Protein AF-A0A4Q3N3R0-F1 (afdb_monomer_lite)

Foldseek 3Di:
DWDDDPVDIDDDDDPVCPVVVQVVLQVDADVNHRDHGDDDDD

Secondary structure (DSSP, 8-state):
-EEE-SS-EEE---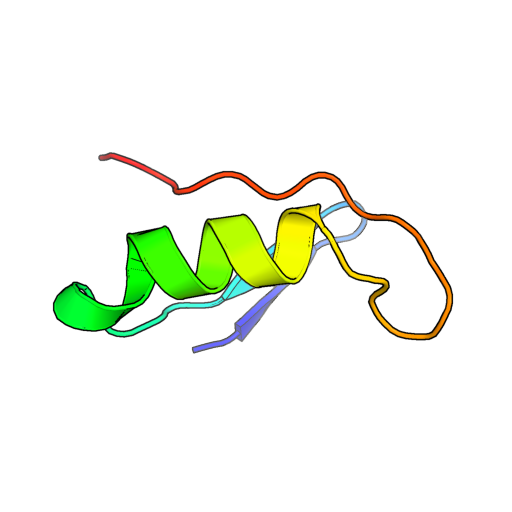TTTHHHHHHHHHHS-BTTB---------

Sequence (42 aa):
KIDINEFSTYVAIERSVARDAAAKLAAGTVKGKRVKVRLLED

pLDDT: mean 93.46, std 5.92, range [59.09, 96.44]

Radius of gyration: 10.55 Å; chains: 1; bounding box: 24×22×17 Å

Structure (mmCIF, N/CA/C/O backbone):
data_AF-A0A4Q3N3R0-F1
#
_entry.id   AF-A0A4Q3N3R0-F1
#
loop_
_atom_site.group_PDB
_atom_site.id
_atom_site.type_symbol
_atom_site.label_atom_id
_atom_site.label_alt_id
_atom_site.label_comp_id
_atom_site.label_asym_id
_atom_site.label_entity_id
_atom_site.label_seq_id
_atom_site.pdbx_PDB_ins_code
_atom_site.Cartn_x
_atom_site.Cartn_y
_atom_site.Cartn_z
_atom_site.occupancy
_atom_site.B_iso_or_equiv
_atom_site.auth_seq_id
_atom_site.auth_comp_id
_atom_site.auth_asym_id
_atom_sit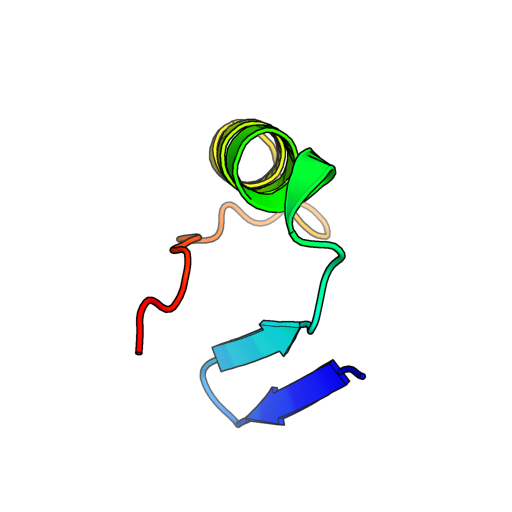e.auth_atom_id
_atom_site.pdbx_PDB_model_num
ATOM 1 N N . LYS A 1 1 ? -1.745 -13.022 -0.886 1.00 92.38 1 LYS A N 1
ATOM 2 C CA . LYS A 1 1 ? -0.788 -13.419 -1.954 1.00 92.38 1 LYS A CA 1
ATOM 3 C C . LYS A 1 1 ? -0.087 -12.165 -2.455 1.00 92.38 1 LYS A C 1
ATOM 5 O O . LYS A 1 1 ? -0.757 -11.146 -2.562 1.00 92.38 1 LYS A O 1
ATOM 10 N N . ILE A 1 2 ? 1.218 -12.230 -2.711 1.00 95.75 2 ILE A N 1
ATOM 11 C CA . ILE A 1 2 ? 1.994 -11.115 -3.266 1.00 95.75 2 ILE A CA 1
ATOM 12 C C . ILE A 1 2 ? 2.602 -11.593 -4.578 1.00 95.75 2 ILE A C 1
ATOM 14 O O . ILE A 1 2 ? 3.184 -12.674 -4.613 1.00 95.75 2 ILE A O 1
ATOM 18 N N . ASP A 1 3 ? 2.432 -10.800 -5.624 1.00 96.12 3 ASP A N 1
ATOM 19 C CA . ASP A 1 3 ? 2.975 -11.037 -6.953 1.00 96.12 3 ASP A CA 1
ATOM 20 C C . ASP A 1 3 ? 3.869 -9.857 -7.337 1.00 96.12 3 ASP A C 1
ATOM 22 O O . ASP A 1 3 ? 3.453 -8.699 -7.250 1.00 96.12 3 ASP A O 1
ATOM 26 N N . ILE A 1 4 ? 5.124 -10.140 -7.674 1.00 95.88 4 ILE A N 1
ATOM 27 C CA . ILE A 1 4 ? 6.151 -9.123 -7.901 1.00 95.88 4 ILE A CA 1
ATOM 28 C C . ILE A 1 4 ? 6.521 -9.156 -9.379 1.00 95.88 4 ILE A C 1
ATOM 30 O O . ILE A 1 4 ? 7.012 -10.168 -9.869 1.00 95.88 4 ILE A O 1
ATOM 34 N N . ASN A 1 5 ? 6.329 -8.028 -10.055 1.00 94.81 5 ASN A N 1
ATOM 35 C CA . ASN A 1 5 ? 6.751 -7.800 -11.432 1.00 94.81 5 ASN A CA 1
ATOM 36 C C . ASN A 1 5 ? 7.842 -6.724 -11.463 1.00 94.81 5 ASN A C 1
ATOM 38 O O . ASN A 1 5 ? 8.059 -6.013 -10.480 1.00 94.81 5 ASN A O 1
ATOM 42 N N . GLU A 1 6 ? 8.492 -6.566 -12.615 1.00 95.12 6 GLU A N 1
ATOM 43 C CA . GLU A 1 6 ? 9.602 -5.620 -12.806 1.00 95.12 6 GLU A CA 1
ATOM 44 C C . GLU A 1 6 ? 9.224 -4.166 -12.464 1.00 95.12 6 GLU A C 1
ATOM 46 O O . GLU A 1 6 ? 10.028 -3.426 -11.898 1.00 95.12 6 GLU A O 1
ATOM 51 N N . PHE A 1 7 ? 7.971 -3.773 -12.723 1.00 89.56 7 PHE A N 1
ATOM 52 C CA . PHE A 1 7 ? 7.500 -2.394 -12.532 1.00 89.56 7 PHE A CA 1
ATOM 53 C C . PHE A 1 7 ? 6.384 -2.237 -11.502 1.00 89.56 7 PHE A C 1
ATOM 55 O O . PHE A 1 7 ? 6.022 -1.115 -11.143 1.00 89.56 7 PHE A O 1
ATOM 62 N N . SER A 1 8 ? 5.766 -3.327 -11.056 1.00 93.56 8 SER A N 1
ATOM 63 C CA . SER A 1 8 ? 4.584 -3.267 -10.195 1.00 93.56 8 SER A CA 1
ATOM 64 C C . SER A 1 8 ? 4.473 -4.499 -9.317 1.00 93.56 8 SER A C 1
ATOM 66 O O . SER A 1 8 ? 4.863 -5.600 -9.692 1.00 93.56 8 SER A O 1
ATOM 68 N N . THR A 1 9 ? 3.926 -4.313 -8.123 1.00 94.88 9 THR A N 1
ATOM 69 C CA . THR A 1 9 ? 3.664 -5.400 -7.182 1.00 94.88 9 THR A CA 1
ATOM 70 C C . THR A 1 9 ? 2.179 -5.435 -6.880 1.00 94.88 9 THR A C 1
ATOM 72 O O . THR A 1 9 ? 1.607 -4.425 -6.470 1.00 94.88 9 THR A O 1
ATOM 75 N N . TYR A 1 10 ? 1.569 -6.601 -7.053 1.00 95.19 10 TYR A N 1
ATOM 76 C CA . TYR A 1 10 ? 0.170 -6.834 -6.736 1.00 95.19 10 TYR A CA 1
ATOM 77 C C . TYR A 1 10 ? 0.067 -7.564 -5.407 1.00 95.19 10 TYR A C 1
ATOM 79 O O . TYR A 1 10 ? 0.711 -8.587 -5.174 1.00 95.19 10 TYR A O 1
ATOM 87 N N . VAL A 1 11 ? -0.748 -7.021 -4.511 1.00 95.31 11 VAL A N 1
ATOM 88 C CA . VAL A 1 11 ? -0.949 -7.566 -3.171 1.00 95.31 11 VAL A CA 1
ATOM 89 C C . VAL A 1 11 ? -2.428 -7.860 -3.012 1.00 95.31 11 VAL A C 1
ATOM 91 O O . VAL A 1 11 ? -3.253 -6.953 -3.051 1.00 95.31 11 VAL A O 1
ATOM 94 N N . ALA A 1 12 ? -2.764 -9.133 -2.828 1.00 96.38 12 ALA A N 1
ATOM 95 C CA . ALA A 1 12 ? -4.117 -9.525 -2.469 1.00 96.38 12 ALA A CA 1
ATOM 96 C C . ALA A 1 12 ? -4.366 -9.165 -1.001 1.00 96.38 12 ALA A C 1
ATOM 98 O O . ALA A 1 12 ? -3.646 -9.638 -0.115 1.00 96.38 12 ALA A O 1
ATOM 99 N N . ILE A 1 13 ? -5.390 -8.347 -0.778 1.00 93.94 13 ILE A N 1
ATOM 100 C CA . ILE A 1 13 ? -5.831 -7.862 0.530 1.00 93.94 13 ILE A CA 1
ATOM 101 C C . ILE A 1 13 ? -7.294 -8.238 0.757 1.00 93.94 13 ILE A C 1
ATOM 103 O O . ILE A 1 13 ? -8.020 -8.559 -0.183 1.00 93.94 13 ILE A O 1
ATOM 107 N N . GLU A 1 14 ? -7.722 -8.198 2.013 1.00 95.44 14 GLU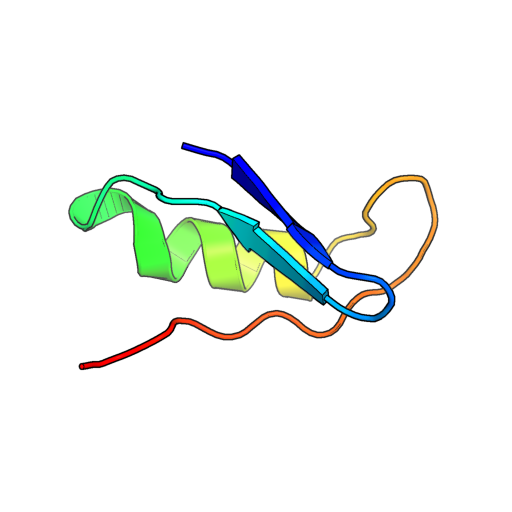 A N 1
ATOM 108 C CA . GLU A 1 14 ? -9.118 -8.428 2.376 1.00 95.44 14 GLU A CA 1
ATOM 109 C C . GLU A 1 14 ? -9.997 -7.245 1.904 1.00 95.44 14 GLU A C 1
ATOM 111 O O . GLU A 1 14 ? -9.562 -6.090 1.884 1.00 95.44 14 GLU A O 1
ATOM 116 N N . ARG A 1 15 ? -11.224 -7.538 1.445 1.00 93.00 15 ARG A N 1
ATOM 117 C CA . ARG A 1 15 ? -12.082 -6.567 0.746 1.00 93.00 15 ARG A CA 1
ATOM 118 C C . ARG A 1 15 ? -12.604 -5.467 1.669 1.00 93.00 15 ARG A C 1
ATOM 120 O O . ARG A 1 15 ? -12.676 -4.317 1.238 1.00 93.00 15 ARG A O 1
ATOM 127 N N . SER A 1 16 ? -12.953 -5.795 2.910 1.00 95.56 16 SER A N 1
ATOM 128 C CA . SER A 1 16 ? -13.462 -4.843 3.900 1.00 95.56 16 SER A CA 1
ATOM 129 C C . SER A 1 16 ? -12.434 -3.762 4.244 1.00 95.56 16 SER A C 1
ATOM 131 O O . SER A 1 16 ? -12.808 -2.607 4.436 1.00 95.56 16 SER A O 1
ATOM 133 N N . VAL A 1 17 ? -11.136 -4.088 4.203 1.00 95.25 17 VAL A N 1
ATOM 134 C CA . VAL A 1 17 ? -10.047 -3.127 4.457 1.00 95.25 17 VAL A CA 1
ATOM 135 C C . VAL A 1 17 ? -9.457 -2.494 3.196 1.00 95.25 17 VAL A C 1
ATOM 137 O O . VAL A 1 17 ? -8.605 -1.611 3.297 1.00 95.25 17 VAL A O 1
ATOM 140 N N . ALA A 1 18 ? -9.890 -2.898 1.999 1.00 94.44 18 ALA A N 1
ATOM 141 C CA . ALA A 1 18 ? -9.194 -2.551 0.763 1.00 94.44 18 ALA A CA 1
ATOM 142 C C . ALA A 1 18 ? -9.092 -1.039 0.509 1.00 94.44 18 ALA A C 1
ATOM 144 O O . ALA A 1 18 ? -8.019 -0.518 0.197 1.00 94.44 18 ALA A O 1
ATOM 145 N N . ARG A 1 19 ? -10.201 -0.315 0.693 1.00 94.94 19 ARG A N 1
ATOM 146 C CA . ARG A 1 19 ? -10.256 1.142 0.490 1.00 94.94 19 ARG A CA 1
ATOM 147 C C . ARG A 1 19 ? -9.389 1.904 1.487 1.00 94.94 19 ARG A C 1
ATOM 149 O O . ARG A 1 19 ? -8.665 2.813 1.089 1.00 94.94 19 ARG A O 1
ATOM 156 N N . ASP A 1 20 ? -9.440 1.514 2.757 1.00 95.88 20 ASP A N 1
ATOM 157 C CA . ASP A 1 20 ? -8.642 2.136 3.815 1.00 95.88 20 ASP A CA 1
ATOM 158 C C . ASP A 1 20 ? -7.143 1.882 3.602 1.00 95.88 20 ASP A C 1
ATOM 160 O O . ASP A 1 20 ? -6.337 2.812 3.650 1.00 95.88 20 ASP A O 1
ATOM 164 N N . ALA A 1 21 ? -6.773 0.646 3.257 1.00 95.00 21 ALA A N 1
ATOM 165 C CA . ALA A 1 21 ? -5.400 0.291 2.928 1.00 95.00 21 ALA A CA 1
ATOM 166 C C . ALA A 1 21 ? -4.873 1.107 1.738 1.00 95.00 21 ALA A C 1
ATOM 168 O O . ALA A 1 21 ? -3.783 1.673 1.819 1.00 95.00 21 ALA A O 1
ATOM 169 N N . ALA A 1 22 ? -5.649 1.228 0.656 1.00 94.75 22 ALA A N 1
ATOM 170 C CA . ALA A 1 22 ? -5.261 2.027 -0.504 1.00 94.75 22 ALA A CA 1
ATOM 171 C C . ALA A 1 22 ? -5.057 3.509 -0.146 1.00 94.75 22 ALA A C 1
ATOM 173 O O . ALA A 1 22 ? -4.056 4.098 -0.555 1.00 94.75 22 ALA A O 1
ATOM 174 N N . ALA A 1 23 ? -5.949 4.097 0.659 1.00 95.12 23 ALA A N 1
ATOM 175 C CA . ALA A 1 23 ? -5.832 5.485 1.104 1.00 95.12 23 ALA A CA 1
ATOM 176 C C . ALA A 1 23 ? -4.583 5.713 1.974 1.00 95.12 23 ALA A C 1
ATOM 178 O O . ALA A 1 23 ? -3.811 6.641 1.727 1.00 95.12 23 ALA A O 1
ATOM 179 N N . LYS A 1 24 ? -4.336 4.833 2.952 1.00 94.81 24 LYS A N 1
ATOM 180 C CA . LYS A 1 24 ? -3.159 4.911 3.831 1.00 94.81 24 LYS A CA 1
ATOM 181 C C . LYS A 1 24 ? -1.854 4.747 3.060 1.00 94.81 24 LYS A C 1
ATOM 183 O O . LYS A 1 24 ? -0.919 5.518 3.263 1.00 94.81 24 LYS A O 1
ATOM 188 N N . LEU A 1 25 ? -1.790 3.771 2.155 1.00 94.50 25 LEU A N 1
ATOM 189 C CA . LEU A 1 25 ? -0.601 3.534 1.338 1.00 94.50 25 LEU A CA 1
ATOM 190 C C . LEU A 1 25 ? -0.346 4.680 0.348 1.00 94.50 25 LEU A C 1
ATOM 192 O O . LEU A 1 25 ? 0.811 4.991 0.083 1.00 94.50 25 LEU A O 1
ATOM 196 N N . ALA A 1 26 ? -1.399 5.328 -0.162 1.00 94.06 26 ALA A N 1
ATOM 197 C CA . ALA A 1 26 ? -1.275 6.497 -1.032 1.00 94.06 26 ALA A CA 1
ATOM 198 C C . ALA A 1 26 ? -0.789 7.755 -0.287 1.00 94.06 26 ALA A C 1
ATOM 200 O O . ALA A 1 26 ? -0.068 8.565 -0.867 1.00 94.06 26 ALA A O 1
ATOM 201 N N . ALA A 1 27 ? -1.167 7.920 0.985 1.00 96.44 27 ALA A N 1
ATOM 202 C CA . ALA A 1 27 ? -0.705 9.026 1.825 1.00 96.44 27 ALA A CA 1
ATOM 203 C C . ALA A 1 27 ? 0.715 8.807 2.381 1.00 96.44 27 ALA A C 1
ATOM 205 O O . ALA A 1 27 ? 1.419 9.767 2.698 1.00 96.44 27 ALA A O 1
ATOM 206 N N . GLY A 1 28 ? 1.126 7.546 2.524 1.00 95.75 28 GLY A N 1
ATOM 207 C CA . GLY A 1 28 ? 2.399 7.158 3.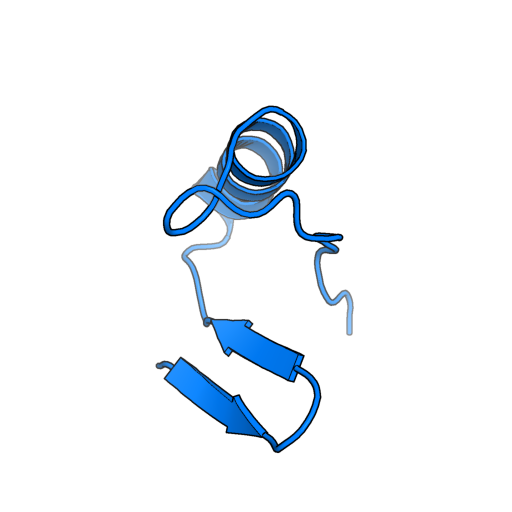117 1.00 95.75 28 GLY A CA 1
ATOM 208 C C . GLY A 1 28 ? 3.557 7.007 2.129 1.00 95.75 28 GLY A C 1
ATOM 209 O O . GLY A 1 28 ? 3.507 7.373 0.954 1.00 95.75 28 GLY A O 1
ATOM 210 N N . THR A 1 29 ? 4.639 6.419 2.637 1.00 95.69 29 THR A N 1
ATOM 211 C CA . THR A 1 29 ? 5.754 5.940 1.817 1.00 95.69 29 THR A CA 1
ATOM 212 C C . THR A 1 29 ? 5.959 4.452 2.051 1.00 95.69 29 THR A C 1
ATOM 214 O O . THR A 1 29 ? 5.780 3.952 3.160 1.00 95.69 29 THR A O 1
ATOM 217 N N . VAL A 1 30 ? 6.365 3.735 1.007 1.00 93.06 30 VAL A N 1
ATOM 218 C CA . VAL A 1 30 ? 6.772 2.334 1.099 1.00 93.06 30 VAL A CA 1
ATOM 219 C C . VAL A 1 30 ? 8.285 2.300 0.991 1.00 93.06 30 VAL A C 1
ATOM 221 O O . VAL A 1 30 ? 8.846 2.681 -0.035 1.00 93.06 30 VAL A O 1
ATOM 224 N N . LYS A 1 31 ? 8.957 1.888 2.072 1.00 93.12 31 LYS A N 1
ATOM 225 C CA . LYS A 1 31 ? 10.429 1.891 2.162 1.00 93.12 31 LYS A CA 1
ATOM 226 C C . LYS A 1 31 ? 11.035 3.248 1.750 1.00 93.12 31 LYS A C 1
ATOM 228 O O . LYS A 1 31 ? 11.958 3.308 0.942 1.00 93.12 31 LYS A O 1
ATOM 233 N N . GLY A 1 32 ? 10.457 4.341 2.254 1.00 96.25 32 GLY A N 1
ATOM 234 C CA . GLY A 1 32 ? 10.910 5.711 1.981 1.00 96.25 32 GLY A CA 1
ATOM 235 C C . GLY A 1 32 ? 10.573 6.252 0.586 1.00 96.25 32 GLY A C 1
ATOM 236 O O . GLY A 1 32 ? 10.900 7.397 0.288 1.00 96.25 32 GLY A O 1
ATOM 237 N N . LYS A 1 33 ? 9.900 5.476 -0.274 1.00 94.81 33 LYS A N 1
ATOM 238 C CA . LYS A 1 33 ? 9.489 5.911 -1.615 1.00 94.81 33 LYS A CA 1
ATOM 239 C C . LYS A 1 33 ? 7.988 6.164 -1.671 1.00 94.81 33 LYS A C 1
ATOM 241 O O . LYS A 1 33 ? 7.192 5.359 -1.186 1.00 94.81 33 LYS A O 1
ATOM 246 N N . ARG A 1 34 ? 7.591 7.274 -2.298 1.00 94.69 34 ARG A N 1
ATOM 247 C CA . ARG A 1 34 ? 6.191 7.499 -2.676 1.00 94.69 34 ARG A CA 1
ATOM 248 C C . ARG A 1 34 ? 5.850 6.578 -3.842 1.00 94.69 34 ARG A C 1
ATOM 250 O O . ARG A 1 34 ? 6.575 6.548 -4.834 1.00 94.69 34 ARG A O 1
ATOM 257 N N . VAL A 1 35 ? 4.758 5.837 -3.709 1.00 94.31 35 VAL A N 1
ATOM 258 C CA . VAL A 1 35 ? 4.287 4.884 -4.718 1.00 94.31 35 VAL A CA 1
ATOM 259 C C . VAL A 1 35 ? 2.863 5.232 -5.126 1.00 94.31 35 VAL A C 1
ATOM 261 O O . VAL A 1 35 ? 2.086 5.746 -4.325 1.00 94.31 35 VAL A O 1
ATOM 264 N N . LYS A 1 36 ? 2.516 4.973 -6.388 1.00 95.00 36 LYS A N 1
ATOM 265 C CA . LYS A 1 36 ? 1.135 5.106 -6.857 1.00 95.00 36 LYS A CA 1
ATOM 266 C C . LYS A 1 36 ? 0.397 3.816 -6.535 1.00 95.00 36 LYS A C 1
ATOM 268 O O . LYS A 1 36 ? 0.810 2.750 -6.977 1.00 95.00 36 LYS A O 1
ATOM 273 N N . VAL A 1 37 ? -0.688 3.935 -5.784 1.00 95.44 37 VAL A N 1
ATOM 274 C CA . VAL A 1 37 ? -1.505 2.802 -5.345 1.00 95.44 37 VAL A CA 1
ATOM 275 C C . VAL A 1 37 ? -2.876 2.915 -5.988 1.00 95.44 37 VAL A C 1
ATOM 277 O O . VAL A 1 37 ? -3.429 4.011 -6.083 1.00 95.44 37 VAL A O 1
ATOM 280 N N . ARG A 1 38 ? -3.407 1.788 -6.461 1.00 94.25 38 ARG A N 1
ATOM 281 C CA . ARG A 1 38 ? -4.750 1.680 -7.032 1.00 94.25 38 ARG A CA 1
ATOM 282 C C . ARG A 1 38 ? -5.352 0.350 -6.608 1.00 94.25 38 ARG A C 1
ATOM 284 O O . ARG A 1 38 ? -4.634 -0.646 -6.534 1.00 94.25 38 ARG A O 1
ATOM 291 N N . LEU A 1 39 ? -6.650 0.355 -6.329 1.00 94.19 39 LEU A N 1
ATOM 292 C CA . LEU A 1 39 ? -7.404 -0.885 -6.219 1.00 94.19 39 LEU A CA 1
ATOM 293 C C . LEU A 1 39 ? -7.629 -1.424 -7.626 1.00 94.19 39 LEU A C 1
ATOM 2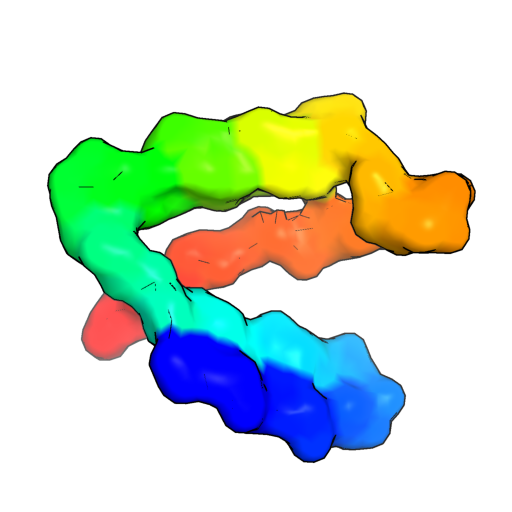95 O O . LEU A 1 39 ? -7.951 -0.657 -8.531 1.00 94.19 39 LEU A O 1
ATOM 299 N N . LEU A 1 40 ? -7.413 -2.723 -7.797 1.00 90.81 40 LEU A N 1
ATOM 300 C CA . LEU A 1 40 ? -7.856 -3.415 -8.993 1.00 90.81 40 LEU A CA 1
ATOM 301 C C . LEU A 1 40 ? -9.316 -3.793 -8.771 1.00 90.81 40 LEU A C 1
ATOM 303 O O . LEU A 1 40 ? -9.634 -4.536 -7.840 1.00 90.81 40 LEU A O 1
ATOM 307 N N . GLU A 1 41 ? -10.183 -3.202 -9.574 1.00 80.94 41 GLU A N 1
ATOM 308 C CA . GLU A 1 41 ? -11.551 -3.665 -9.766 1.00 80.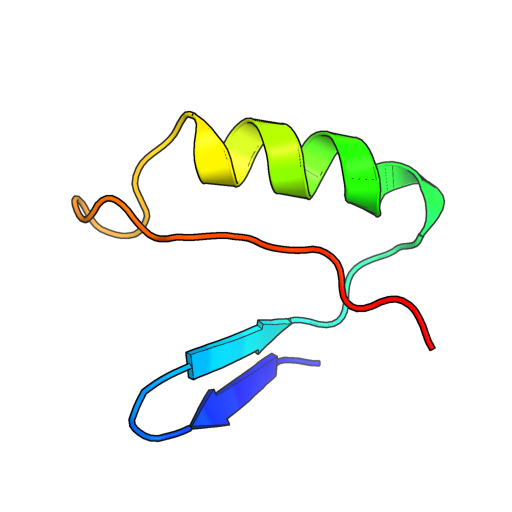94 41 GLU A CA 1
ATOM 309 C C . GLU A 1 41 ? -11.507 -4.678 -10.922 1.00 80.94 41 GLU A C 1
ATOM 311 O O . GLU A 1 41 ? -10.602 -4.586 -11.756 1.00 80.94 41 GLU A O 1
ATOM 316 N N . ASP A 1 42 ? -12.382 -5.685 -10.887 1.00 59.09 42 ASP A N 1
ATOM 317 C CA . ASP A 1 42 ? -12.482 -6.704 -11.947 1.00 59.09 42 ASP A CA 1
ATOM 318 C C . ASP A 1 42 ? -12.710 -6.061 -13.325 1.00 59.09 42 ASP A C 1
ATOM 320 O O . ASP A 1 42 ? -13.550 -5.130 -13.399 1.00 59.09 42 ASP A O 1
#